Protein AF-A0AAW2ATM8-F1 (afdb_monomer_lite)

Secondary structure (DSSP, 8-state):
-------HHHHHHHHHHHHHHTT-S------------EEE-SSSEEEEEEEEEEETTEEEEEEEESPEES-SS-SBTTEEEEEEEETTSEEEEEEEGGG--EEEEEEE-SSEEEEEEE----

Organism: Culter alburnus (NCBI:txid194366)

Sequence (122 aa):
MVRSGTHPLTQIANRIEERCASTLENKDRQTKKSKDRAFILDSDNGCEITNDVEKDGQVLCRIYRNPALLFMEPCHSFLLGVYSYIRKQTTMRWIPKKRIEKRAIKIENEETVTFMAILHQQ

Structure (mmCIF, N/CA/C/O backbone):
data_AF-A0AAW2ATM8-F1
#
_entry.id   AF-A0AAW2ATM8-F1
#
loop_
_atom_site.group_PDB
_atom_site.id
_atom_site.type_symbol
_atom_site.label_atom_id
_atom_site.label_alt_id
_atom_site.label_comp_id
_atom_site.label_asym_id
_atom_site.label_entity_id
_atom_site.label_seq_id
_atom_site.pdbx_PDB_ins_code
_atom_site.Cartn_x
_atom_site.Cartn_y
_atom_site.Cartn_z
_atom_site.occupancy
_atom_site.B_iso_or_equiv
_atom_site.auth_seq_id
_atom_site.auth_comp_id
_atom_site.auth_asym_id
_atom_site.auth_atom_id
_atom_site.pdbx_PDB_model_num
ATOM 1 N N . MET A 1 1 ? 28.486 -47.767 -10.624 1.00 40.69 1 MET A N 1
ATOM 2 C CA . MET A 1 1 ? 28.458 -46.955 -9.388 1.00 40.69 1 MET A CA 1
ATOM 3 C C . MET A 1 1 ? 28.318 -45.493 -9.797 1.00 40.69 1 MET A C 1
ATOM 5 O O . MET A 1 1 ? 29.311 -44.841 -10.091 1.00 40.69 1 MET A O 1
ATOM 9 N N . VAL A 1 2 ? 27.082 -45.016 -9.962 1.00 40.28 2 VAL A N 1
ATOM 10 C CA . VAL A 1 2 ? 26.817 -43.631 -10.379 1.00 40.28 2 VAL A CA 1
ATOM 11 C C . VAL A 1 2 ? 26.998 -42.766 -9.139 1.00 40.28 2 VAL A C 1
ATOM 13 O O . VAL A 1 2 ? 26.263 -42.917 -8.167 1.00 40.28 2 VAL A O 1
ATOM 16 N N . ARG A 1 3 ? 28.051 -41.943 -9.130 1.00 48.44 3 ARG A N 1
ATOM 17 C CA . ARG A 1 3 ? 28.322 -41.001 -8.041 1.00 48.44 3 ARG A CA 1
ATOM 18 C C . ARG A 1 3 ? 27.122 -40.061 -7.963 1.00 48.44 3 ARG A C 1
ATOM 20 O O . ARG A 1 3 ? 26.894 -39.311 -8.907 1.00 48.44 3 ARG A O 1
ATOM 27 N N . SER A 1 4 ? 26.336 -40.165 -6.890 1.00 47.75 4 SER A N 1
ATOM 28 C CA . SER A 1 4 ? 25.191 -39.291 -6.636 1.00 47.75 4 SER A CA 1
ATOM 29 C C . SER A 1 4 ? 25.701 -37.857 -6.590 1.00 47.75 4 SER A C 1
ATOM 31 O O . SER A 1 4 ? 26.281 -37.430 -5.592 1.00 47.75 4 SER A O 1
ATOM 33 N N . GLY A 1 5 ? 25.540 -37.147 -7.707 1.00 55.56 5 GLY A N 1
ATOM 34 C CA . GLY A 1 5 ? 25.738 -35.711 -7.775 1.00 55.56 5 GLY A CA 1
ATOM 35 C C . GLY A 1 5 ? 24.889 -35.077 -6.684 1.00 55.56 5 GLY A C 1
ATOM 36 O O . GLY A 1 5 ? 23.729 -35.442 -6.492 1.00 55.56 5 GLY A O 1
ATOM 37 N N . THR A 1 6 ? 25.520 -34.206 -5.915 1.00 64.62 6 THR A N 1
ATOM 38 C CA . THR A 1 6 ? 24.922 -33.415 -4.846 1.00 64.62 6 THR A CA 1
ATOM 39 C C . THR A 1 6 ? 23.548 -32.883 -5.252 1.00 64.62 6 THR A C 1
ATOM 41 O O . THR A 1 6 ? 23.367 -32.376 -6.359 1.00 64.62 6 THR A O 1
ATOM 44 N N . HIS A 1 7 ? 22.574 -33.046 -4.353 1.00 72.75 7 HIS A N 1
ATOM 45 C CA . HIS A 1 7 ? 21.167 -32.716 -4.566 1.00 72.75 7 HIS A CA 1
ATOM 46 C C . HIS A 1 7 ? 21.025 -31.310 -5.191 1.00 72.75 7 HIS A C 1
ATOM 48 O O . HIS A 1 7 ? 21.695 -30.383 -4.726 1.00 72.75 7 HIS A O 1
ATOM 54 N N . PRO A 1 8 ? 20.158 -31.099 -6.200 1.00 68.44 8 PRO A N 1
ATOM 55 C CA . PRO A 1 8 ? 20.008 -29.800 -6.867 1.00 68.44 8 PRO A CA 1
ATOM 56 C C . PRO A 1 8 ? 19.754 -28.639 -5.894 1.00 68.44 8 PRO A C 1
ATOM 58 O O . PRO A 1 8 ? 20.267 -27.539 -6.079 1.00 68.44 8 PRO A O 1
ATOM 61 N N . LEU A 1 9 ? 19.030 -28.909 -4.803 1.00 71.06 9 LEU A N 1
ATOM 62 C CA . LEU A 1 9 ? 18.793 -27.943 -3.724 1.00 71.06 9 LEU A CA 1
ATOM 63 C C . LEU A 1 9 ? 20.082 -27.511 -3.011 1.00 71.06 9 LEU A C 1
ATOM 65 O O . LEU A 1 9 ? 20.217 -26.344 -2.664 1.00 71.06 9 LEU A O 1
ATOM 69 N N . THR A 1 10 ? 21.046 -28.417 -2.839 1.00 71.25 10 THR A N 1
ATOM 70 C CA . THR A 1 10 ? 22.358 -28.107 -2.255 1.00 71.25 10 THR A CA 1
ATOM 71 C C . THR A 1 10 ? 23.184 -27.236 -3.200 1.00 71.25 10 THR A C 1
ATOM 73 O O . THR A 1 10 ? 23.809 -26.284 -2.755 1.00 71.25 10 THR A O 1
ATOM 76 N N . GLN A 1 11 ? 23.137 -27.483 -4.516 1.00 72.75 11 GLN A N 1
ATOM 77 C CA . GLN A 1 11 ? 23.780 -26.590 -5.491 1.00 72.75 11 GLN A CA 1
ATOM 78 C C . GLN A 1 11 ? 23.159 -25.188 -5.507 1.00 72.75 11 GLN A C 1
ATOM 80 O O . GLN A 1 11 ? 23.879 -24.205 -5.667 1.00 72.75 11 GLN A O 1
ATOM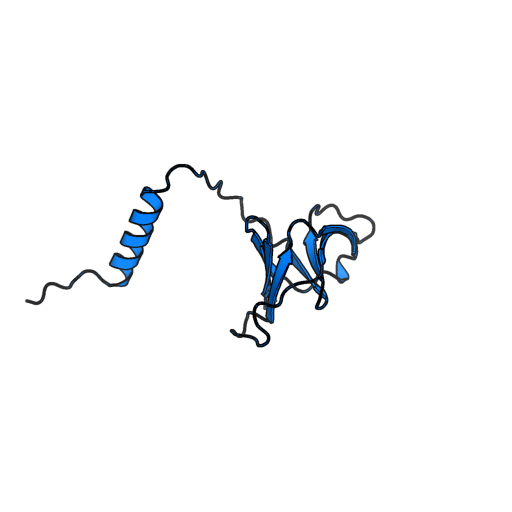 85 N N . ILE A 1 12 ? 21.837 -25.085 -5.352 1.00 73.00 12 ILE A N 1
ATOM 86 C CA . ILE A 1 12 ? 21.145 -23.793 -5.284 1.00 73.00 12 ILE A CA 1
ATOM 87 C C . ILE A 1 12 ? 21.515 -23.059 -3.992 1.00 73.00 12 ILE A C 1
ATOM 89 O O . ILE A 1 12 ? 21.863 -21.885 -4.059 1.00 73.00 12 ILE A O 1
ATOM 93 N N . ALA A 1 13 ? 21.505 -23.746 -2.846 1.00 72.06 13 ALA A N 1
ATOM 94 C CA . ALA A 1 13 ? 21.917 -23.173 -1.565 1.00 72.06 13 ALA A CA 1
ATOM 95 C C . ALA A 1 13 ? 23.364 -22.655 -1.616 1.00 72.06 13 ALA A C 1
ATOM 97 O O . ALA A 1 13 ? 23.604 -21.496 -1.287 1.00 72.06 13 ALA A O 1
ATOM 98 N N . ASN A 1 14 ? 24.292 -23.458 -2.147 1.00 73.81 14 ASN A N 1
ATOM 99 C CA . ASN A 1 14 ? 25.693 -23.061 -2.289 1.00 73.81 14 ASN A CA 1
ATOM 100 C C . ASN A 1 14 ? 25.853 -21.847 -3.220 1.00 73.81 14 ASN A C 1
ATOM 102 O O . ASN A 1 14 ? 2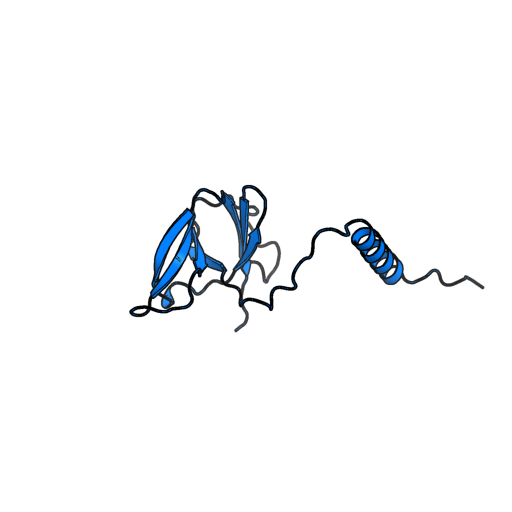6.582 -20.918 -2.897 1.00 73.81 14 ASN A O 1
ATOM 106 N N . ARG A 1 15 ? 25.117 -21.789 -4.342 1.00 72.06 15 ARG A N 1
ATOM 107 C CA . ARG A 1 15 ? 25.139 -20.617 -5.242 1.00 72.06 15 ARG A CA 1
ATOM 108 C C . ARG A 1 15 ? 24.565 -19.351 -4.604 1.00 72.06 15 ARG A C 1
ATOM 110 O O . ARG A 1 15 ? 24.971 -18.252 -4.980 1.00 72.06 15 ARG A O 1
ATOM 117 N N . ILE A 1 16 ? 23.600 -19.484 -3.692 1.00 72.94 16 ILE A N 1
ATOM 118 C CA . ILE A 1 16 ? 23.051 -18.353 -2.932 1.00 72.94 16 ILE A CA 1
ATOM 119 C C . ILE A 1 16 ? 24.095 -17.858 -1.925 1.00 72.94 16 ILE A C 1
ATOM 121 O O . ILE A 1 16 ? 24.357 -16.658 -1.884 1.00 72.94 16 ILE A O 1
ATOM 125 N N . GLU A 1 17 ? 24.744 -18.761 -1.182 1.00 72.81 17 GLU A N 1
ATOM 126 C CA . GLU A 1 17 ? 25.831 -18.406 -0.258 1.00 72.81 17 GLU A CA 1
ATOM 127 C C . GLU A 1 17 ? 27.013 -17.741 -0.974 1.00 72.81 17 GLU A C 1
ATOM 129 O O . GLU A 1 17 ? 27.477 -16.688 -0.537 1.00 72.81 17 GLU A O 1
ATOM 134 N N . GLU A 1 18 ? 27.456 -18.288 -2.110 1.00 67.25 18 GLU A N 1
ATOM 135 C CA . GLU A 1 18 ? 28.557 -17.732 -2.907 1.00 67.25 18 GLU A CA 1
ATOM 136 C C . GLU A 1 18 ? 28.249 -16.314 -3.421 1.00 67.25 18 GLU A C 1
ATOM 138 O O . GLU A 1 18 ? 29.121 -15.445 -3.396 1.00 67.25 18 GLU A O 1
ATOM 143 N N . ARG A 1 19 ? 26.999 -16.036 -3.826 1.00 62.25 19 ARG A N 1
ATOM 144 C CA . ARG A 1 19 ? 26.559 -14.684 -4.230 1.00 62.25 19 ARG A CA 1
ATOM 145 C C . ARG A 1 19 ? 26.432 -13.713 -3.054 1.00 62.25 19 ARG A C 1
ATOM 147 O O . ARG A 1 19 ? 26.660 -12.514 -3.222 1.00 62.25 19 ARG A O 1
ATOM 154 N N . CYS A 1 20 ? 26.067 -14.202 -1.872 1.00 54.69 20 CYS A N 1
ATOM 155 C CA . CYS A 1 20 ? 26.017 -13.380 -0.665 1.00 54.69 20 CYS A CA 1
ATOM 156 C C . CYS A 1 20 ? 27.423 -13.024 -0.160 1.00 54.69 20 CYS A C 1
ATOM 158 O O . CYS A 1 20 ? 27.635 -11.899 0.291 1.00 54.69 20 CYS A O 1
ATOM 160 N N . ALA A 1 21 ? 28.400 -13.925 -0.301 1.00 53.62 21 ALA A N 1
ATOM 161 C CA . ALA A 1 21 ? 29.782 -13.685 0.116 1.00 53.62 21 ALA A CA 1
ATOM 162 C C . ALA A 1 21 ? 30.492 -12.595 -0.713 1.00 53.62 21 ALA A C 1
ATOM 164 O O . ALA A 1 21 ? 31.347 -11.888 -0.184 1.00 53.62 21 ALA A O 1
ATOM 165 N N . SER A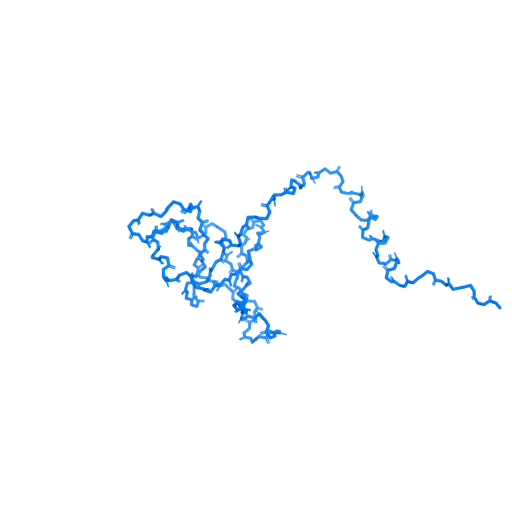 1 22 ? 30.112 -12.394 -1.982 1.00 48.75 22 SER A N 1
ATOM 166 C CA . SER A 1 22 ? 30.680 -11.339 -2.840 1.00 48.75 22 SER A CA 1
ATOM 167 C C . SER A 1 22 ? 30.074 -9.945 -2.630 1.00 48.75 22 SER A C 1
ATOM 169 O O . SER A 1 22 ? 30.481 -9.002 -3.302 1.00 48.75 22 SER A O 1
ATOM 171 N N . THR A 1 23 ? 29.120 -9.792 -1.705 1.00 45.97 23 THR A N 1
ATOM 172 C CA . THR A 1 23 ? 28.451 -8.508 -1.419 1.00 45.97 23 THR A CA 1
ATOM 173 C C . THR A 1 23 ? 28.618 -8.126 0.055 1.00 45.97 23 THR A C 1
ATOM 175 O O . THR A 1 23 ? 27.685 -7.702 0.732 1.00 45.97 23 THR A O 1
ATOM 178 N N . LEU A 1 24 ? 29.824 -8.303 0.594 1.00 46.69 24 LEU A N 1
ATOM 179 C CA . LEU A 1 24 ? 30.184 -7.834 1.931 1.00 46.69 24 LEU A CA 1
ATOM 180 C C . LEU A 1 24 ? 30.570 -6.354 1.883 1.00 46.69 24 LEU A C 1
ATOM 182 O O . LEU A 1 24 ? 31.745 -6.032 1.877 1.00 46.69 24 LEU A O 1
ATOM 186 N N . GLU A 1 25 ? 29.559 -5.486 1.827 1.00 44.03 25 GLU A N 1
ATOM 187 C CA . GLU A 1 25 ? 29.453 -4.225 2.587 1.00 44.03 25 GLU A CA 1
ATOM 188 C C . GLU A 1 25 ? 28.026 -3.673 2.433 1.00 44.03 25 GLU A C 1
ATOM 190 O O . GLU A 1 25 ? 27.787 -2.560 1.984 1.00 44.03 25 GLU A O 1
ATOM 195 N N . ASN A 1 26 ? 27.027 -4.452 2.832 1.00 39.81 26 ASN A N 1
ATOM 196 C CA . ASN A 1 26 ? 25.844 -3.838 3.412 1.00 39.81 26 ASN A CA 1
ATOM 197 C C . ASN A 1 26 ? 25.465 -4.657 4.630 1.00 39.81 26 ASN A C 1
ATOM 199 O O . ASN A 1 26 ? 24.972 -5.778 4.543 1.00 39.81 26 ASN A O 1
ATOM 203 N N . LYS A 1 27 ? 25.774 -4.093 5.799 1.00 40.53 27 LYS A N 1
ATOM 204 C CA . LYS A 1 27 ? 25.198 -4.525 7.064 1.00 40.53 27 LYS A CA 1
ATOM 205 C C . LYS A 1 27 ? 23.692 -4.313 6.969 1.00 40.53 27 LYS A C 1
ATOM 207 O O . LYS A 1 27 ? 23.183 -3.302 7.456 1.00 40.53 27 LYS A O 1
ATOM 212 N N . ASP A 1 28 ? 22.982 -5.285 6.411 1.00 39.38 28 ASP A N 1
ATOM 213 C CA . ASP A 1 28 ? 21.585 -5.481 6.740 1.00 39.38 28 ASP A CA 1
ATOM 214 C C . ASP A 1 28 ? 21.551 -5.839 8.219 1.00 39.38 28 ASP A C 1
ATOM 216 O O . ASP A 1 28 ? 21.697 -6.982 8.656 1.00 39.38 28 ASP A O 1
ATOM 220 N N . ARG A 1 29 ? 21.412 -4.787 9.029 1.00 40.53 29 ARG A N 1
ATOM 221 C CA . ARG A 1 29 ? 20.804 -4.889 10.342 1.00 40.53 29 ARG A CA 1
ATOM 222 C C . ARG A 1 29 ? 19.559 -5.734 10.123 1.00 40.53 29 ARG A C 1
ATOM 224 O O . ARG A 1 29 ? 18.618 -5.253 9.502 1.00 40.53 29 ARG A O 1
ATOM 231 N N . GLN A 1 30 ? 19.560 -6.963 10.636 1.00 41.56 30 GLN A N 1
ATOM 232 C CA . GLN A 1 30 ? 18.334 -7.691 10.928 1.00 41.56 30 GLN A CA 1
ATOM 233 C C . GLN A 1 30 ? 17.488 -6.771 11.812 1.00 41.56 30 GLN A C 1
ATOM 235 O O . GLN A 1 30 ? 17.616 -6.730 13.038 1.00 41.56 30 GLN A O 1
ATOM 240 N N . THR A 1 31 ? 16.667 -5.947 11.174 1.00 40.41 31 THR A N 1
ATOM 241 C CA . THR A 1 31 ? 15.646 -5.152 11.816 1.00 40.41 31 THR A CA 1
ATOM 242 C C . THR A 1 31 ? 14.664 -6.174 12.341 1.00 40.41 31 THR A C 1
ATOM 244 O O . THR A 1 31 ? 13.955 -6.835 11.585 1.00 40.41 31 THR A O 1
ATOM 247 N N . LYS A 1 32 ? 14.704 -6.371 13.666 1.00 39.22 32 LYS A N 1
ATOM 248 C CA . LYS A 1 32 ? 13.675 -7.060 14.450 1.00 39.22 32 LYS A CA 1
ATOM 249 C C . LYS A 1 32 ? 12.336 -6.845 13.757 1.00 39.22 32 LYS A C 1
ATOM 251 O O . LYS A 1 32 ? 11.918 -5.693 13.687 1.00 39.22 32 LYS A O 1
ATOM 256 N N . LYS A 1 33 ? 11.746 -7.927 13.224 1.00 44.66 33 LYS A N 1
ATOM 257 C CA . LYS A 1 33 ? 10.476 -7.967 12.480 1.00 44.66 33 LYS A CA 1
ATOM 258 C C . LYS A 1 33 ? 9.524 -6.891 13.000 1.00 44.66 33 LYS A C 1
ATOM 260 O O . LYS A 1 33 ? 8.822 -7.106 13.990 1.00 44.66 33 LYS A O 1
ATOM 265 N N . SER A 1 34 ? 9.544 -5.712 12.380 1.00 47.84 34 SER A N 1
ATOM 266 C CA . SER A 1 34 ? 8.568 -4.685 12.699 1.00 47.84 34 SER A CA 1
ATOM 267 C C . SER A 1 34 ? 7.281 -5.226 12.112 1.00 47.84 34 SER A C 1
ATOM 269 O O . SER A 1 34 ? 7.256 -5.497 10.914 1.00 47.84 34 SER A O 1
ATOM 271 N N . LYS A 1 35 ? 6.274 -5.477 12.956 1.00 58.59 35 LYS A N 1
ATOM 272 C CA . LYS A 1 35 ? 4.924 -5.871 12.524 1.00 58.59 35 LYS A CA 1
ATOM 273 C C . LYS A 1 35 ? 4.579 -5.114 11.246 1.00 58.59 35 LYS A C 1
ATOM 275 O O . LYS A 1 35 ? 4.807 -3.909 11.232 1.00 58.59 35 LYS A O 1
ATOM 280 N N . ASP A 1 36 ? 4.089 -5.796 10.214 1.00 65.56 36 ASP A N 1
ATOM 281 C CA . ASP A 1 36 ? 3.783 -5.169 8.926 1.00 65.56 36 ASP A CA 1
ATOM 282 C C . ASP A 1 36 ? 2.985 -3.879 9.149 1.00 65.56 36 ASP A C 1
ATOM 284 O O . ASP A 1 36 ? 1.846 -3.902 9.618 1.00 65.56 36 ASP A O 1
ATOM 288 N N . ARG A 1 37 ? 3.635 -2.737 8.896 1.00 86.12 37 ARG A N 1
ATOM 289 C CA . ARG A 1 37 ? 3.059 -1.398 9.095 1.00 86.12 37 ARG A CA 1
ATOM 290 C C . ARG A 1 37 ? 2.410 -0.859 7.828 1.00 86.12 37 ARG A C 1
ATOM 292 O O . ARG A 1 37 ? 1.979 0.289 7.818 1.00 86.12 37 ARG A O 1
ATOM 299 N N . ALA A 1 38 ? 2.369 -1.660 6.769 1.00 91.19 38 ALA A N 1
ATOM 300 C CA . ALA A 1 38 ? 1.834 -1.287 5.476 1.00 91.19 38 ALA A CA 1
ATOM 301 C C . ALA A 1 38 ? 0.450 -1.895 5.253 1.00 91.19 38 ALA A C 1
ATOM 303 O O . ALA A 1 38 ? 0.181 -3.053 5.567 1.00 91.19 38 ALA A O 1
ATOM 304 N N . PHE A 1 39 ? -0.435 -1.073 4.708 1.00 91.62 39 PHE A N 1
ATOM 305 C CA . PHE A 1 39 ? -1.844 -1.365 4.534 1.00 91.62 39 PHE A CA 1
ATOM 306 C C . PHE A 1 39 ? -2.368 -0.708 3.262 1.00 91.62 39 PHE A C 1
ATOM 308 O O . PHE A 1 39 ? -1.802 0.269 2.772 1.00 91.62 39 PHE A O 1
ATOM 315 N N . ILE A 1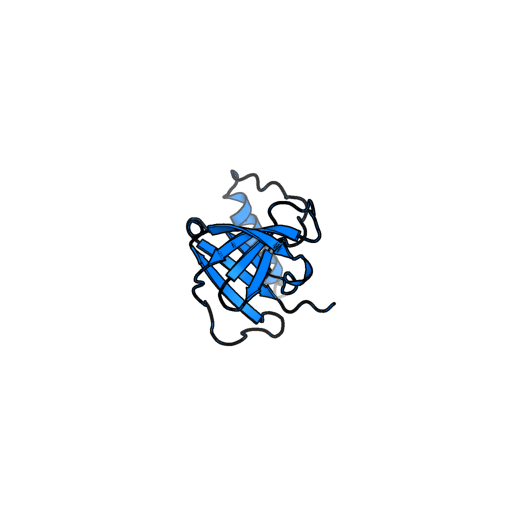 40 ? -3.478 -1.224 2.753 1.00 90.25 40 ILE A N 1
ATOM 316 C CA . ILE A 1 40 ? -4.236 -0.632 1.651 1.00 90.25 40 ILE A CA 1
ATOM 317 C C . ILE A 1 40 ? -5.527 -0.048 2.228 1.00 90.25 40 ILE A C 1
ATOM 319 O O . ILE A 1 40 ? -6.309 -0.771 2.844 1.00 90.25 40 ILE A O 1
ATOM 323 N N . LEU A 1 41 ? -5.747 1.259 2.067 1.00 87.81 41 LEU A N 1
AT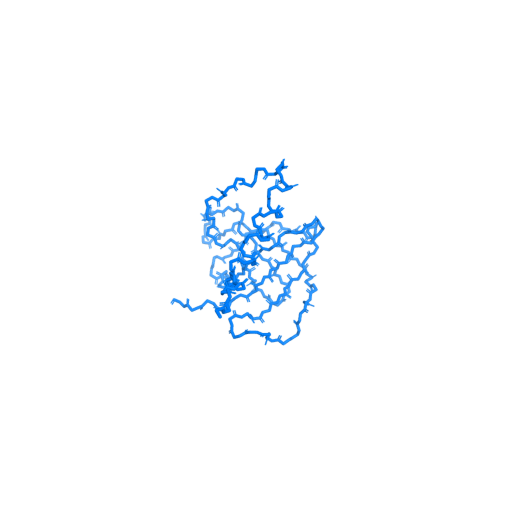OM 324 C CA . LEU A 1 41 ? -6.950 1.922 2.590 1.00 87.81 41 LEU A CA 1
ATOM 325 C C . LEU A 1 41 ? -8.142 1.755 1.646 1.00 87.81 41 LEU A C 1
ATOM 327 O O . LEU A 1 41 ? -9.255 1.472 2.082 1.00 87.81 41 LEU A O 1
ATOM 331 N N . ASP A 1 42 ? -7.901 1.936 0.355 1.00 82.75 42 ASP A N 1
ATOM 332 C CA . ASP A 1 42 ? -8.861 1.822 -0.742 1.00 82.75 42 ASP A CA 1
ATOM 333 C C . ASP A 1 42 ? -8.116 1.364 -2.011 1.00 82.75 42 ASP A C 1
ATOM 335 O O . ASP A 1 42 ? -6.951 0.981 -1.925 1.00 82.75 42 ASP A O 1
ATOM 339 N N . SER A 1 43 ? -8.771 1.331 -3.174 1.00 74.50 43 SER A N 1
ATOM 340 C CA . SER A 1 43 ? -8.134 0.882 -4.424 1.00 74.50 43 SER A CA 1
ATOM 341 C C . SER A 1 43 ? -6.927 1.727 -4.844 1.00 74.50 43 SER A C 1
ATOM 343 O O . SER A 1 43 ? -6.067 1.217 -5.559 1.00 74.50 43 SER A O 1
ATOM 345 N N . ASP A 1 44 ? -6.834 2.973 -4.370 1.00 83.62 44 ASP A N 1
ATOM 346 C CA . ASP A 1 44 ? -5.926 3.983 -4.919 1.00 83.62 44 ASP A CA 1
ATOM 347 C C . ASP A 1 44 ? -4.927 4.526 -3.886 1.00 83.62 44 ASP A C 1
ATOM 349 O O . ASP A 1 44 ? -4.058 5.334 -4.223 1.00 83.62 44 ASP A O 1
ATOM 353 N N . ASN A 1 45 ? -5.042 4.127 -2.616 1.00 90.12 45 ASN A N 1
ATOM 354 C CA . ASN A 1 45 ? -4.227 4.667 -1.537 1.00 90.12 45 ASN A CA 1
ATOM 355 C C . ASN A 1 45 ? -3.590 3.574 -0.672 1.00 90.12 45 ASN A C 1
ATOM 357 O O . ASN A 1 45 ? -4.256 2.820 0.049 1.00 90.12 45 ASN A O 1
ATOM 361 N N . GLY A 1 46 ? -2.259 3.580 -0.669 1.00 91.62 46 GLY A N 1
ATOM 362 C CA . GLY A 1 46 ? -1.423 2.817 0.249 1.00 91.62 46 GLY A CA 1
ATOM 363 C C . GLY A 1 46 ? -1.160 3.610 1.525 1.00 91.62 46 GLY A C 1
ATOM 364 O O . GLY A 1 46 ? -1.115 4.840 1.522 1.00 91.62 46 GLY A O 1
ATOM 365 N N . CYS A 1 47 ? -0.976 2.914 2.636 1.00 93.12 47 CYS A N 1
ATOM 366 C CA . CYS A 1 47 ? -0.835 3.509 3.955 1.00 93.12 47 CYS A CA 1
ATOM 367 C C . CYS A 1 47 ? 0.252 2.802 4.755 1.00 93.12 47 CYS A C 1
ATOM 369 O O . CYS A 1 47 ? 0.175 1.604 4.994 1.00 93.12 47 CYS A O 1
ATOM 371 N N . GLU A 1 48 ? 1.242 3.555 5.215 1.00 92.94 48 GLU A N 1
ATOM 372 C CA . GLU A 1 48 ? 2.252 3.088 6.157 1.00 92.94 48 GLU A CA 1
ATOM 373 C C . GLU A 1 48 ? 2.053 3.780 7.506 1.00 92.94 48 GLU A C 1
ATOM 375 O O . GLU A 1 48 ? 2.123 5.007 7.588 1.00 92.94 48 GLU A O 1
ATOM 380 N N . ILE A 1 49 ? 1.844 3.018 8.578 1.00 91.38 49 ILE A N 1
ATOM 381 C CA . ILE A 1 49 ? 1.818 3.572 9.933 1.00 91.38 49 ILE A CA 1
ATOM 382 C C . ILE A 1 49 ? 3.234 4.037 10.282 1.00 91.38 49 ILE A C 1
ATOM 384 O O . ILE A 1 49 ? 4.176 3.250 10.322 1.00 91.38 49 ILE A O 1
ATOM 388 N N . THR A 1 50 ? 3.393 5.332 10.538 1.00 88.12 50 THR A N 1
ATOM 389 C CA . THR A 1 50 ? 4.693 5.915 10.920 1.00 88.12 50 THR A CA 1
ATOM 390 C C . THR A 1 50 ? 4.879 5.994 12.427 1.00 88.12 50 THR A C 1
ATOM 392 O O . THR A 1 50 ? 6.009 5.954 12.910 1.00 88.12 50 THR A O 1
ATOM 395 N N . ASN A 1 51 ? 3.776 6.084 13.169 1.00 79.62 51 ASN A N 1
ATOM 396 C CA . ASN A 1 51 ? 3.775 6.145 14.617 1.00 79.62 51 ASN A CA 1
ATOM 397 C C . ASN A 1 51 ? 2.592 5.337 15.162 1.00 79.62 51 ASN A C 1
ATOM 399 O O . ASN A 1 51 ? 1.447 5.589 14.789 1.00 79.62 51 ASN A O 1
ATOM 403 N N . ASP A 1 52 ? 2.889 4.383 16.045 1.00 71.75 52 ASP A N 1
ATOM 404 C CA . ASP A 1 52 ? 1.884 3.541 16.701 1.00 71.75 52 ASP A CA 1
ATOM 405 C C . ASP A 1 52 ? 1.182 4.267 17.864 1.00 71.75 52 ASP A C 1
ATOM 407 O O . ASP A 1 52 ? 0.261 3.712 18.463 1.00 71.75 52 ASP A O 1
ATOM 411 N N . VAL A 1 53 ? 1.604 5.494 18.203 1.00 78.31 53 VAL A N 1
ATOM 412 C CA . VAL A 1 53 ? 0.924 6.326 19.202 1.00 78.31 53 VAL A CA 1
ATOM 413 C C . VAL A 1 53 ? -0.452 6.715 18.670 1.00 78.31 53 VAL A C 1
ATOM 415 O O . VAL A 1 53 ? -0.594 7.554 17.778 1.00 78.31 53 VAL A O 1
ATOM 418 N N . GLU A 1 54 ? -1.463 6.071 19.239 1.00 79.50 54 GLU A N 1
ATOM 419 C CA . GLU A 1 54 ? -2.865 6.315 18.947 1.00 79.50 54 GLU A CA 1
ATOM 420 C C . GLU A 1 54 ? -3.327 7.587 19.661 1.00 79.50 54 GLU A C 1
ATOM 422 O O . GLU A 1 54 ? -3.147 7.739 20.871 1.00 79.50 54 GLU A O 1
ATOM 427 N N . LYS A 1 55 ? -3.928 8.506 18.907 1.00 83.19 55 LYS A N 1
ATOM 428 C CA . LYS A 1 55 ? -4.563 9.710 19.438 1.00 83.19 55 LYS A CA 1
ATOM 429 C C . LYS A 1 55 ? -6.022 9.701 19.008 1.00 83.19 55 LYS A C 1
ATOM 431 O O . LYS A 1 55 ? -6.303 9.667 17.814 1.00 83.19 55 LYS A O 1
ATOM 436 N N . ASP A 1 56 ? -6.937 9.672 19.972 1.00 86.06 56 ASP A N 1
ATOM 437 C CA . ASP A 1 56 ? -8.386 9.711 19.729 1.00 86.06 56 ASP A CA 1
ATOM 438 C C . ASP A 1 56 ? -8.887 8.629 18.740 1.00 86.06 56 ASP A C 1
ATOM 440 O O . ASP A 1 56 ? -9.743 8.878 17.892 1.00 86.06 56 ASP A O 1
ATOM 444 N N . GLY A 1 57 ? -8.329 7.411 18.798 1.00 84.50 57 GLY A N 1
ATOM 445 C CA . GLY A 1 57 ? -8.701 6.318 17.884 1.00 84.50 57 GLY A CA 1
ATOM 446 C C . GLY A 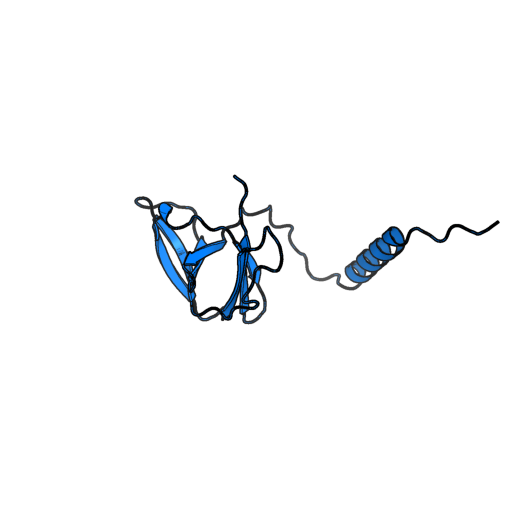1 57 ? -8.039 6.372 16.498 1.00 84.50 57 GLY A C 1
ATOM 447 O O . GLY A 1 57 ? -8.382 5.587 15.602 1.00 84.50 57 GLY A O 1
ATOM 448 N N . GLN A 1 58 ? -7.123 7.318 16.287 1.00 90.00 58 GLN A N 1
ATOM 449 C CA . GLN A 1 58 ? -6.440 7.563 15.019 1.00 90.00 58 GLN A CA 1
ATOM 450 C C . GLN A 1 58 ? -4.937 7.310 15.138 1.00 90.00 58 GLN A C 1
ATOM 452 O O . GLN A 1 58 ? -4.332 7.520 16.188 1.00 90.00 58 GLN A O 1
ATOM 457 N N . VAL A 1 59 ? -4.324 6.895 14.032 1.00 90.62 59 VAL A N 1
ATOM 458 C CA . VAL A 1 59 ? -2.878 6.673 13.917 1.00 90.62 59 VAL A CA 1
ATOM 459 C C . VAL A 1 59 ? -2.291 7.517 12.791 1.00 90.62 59 VAL A C 1
ATOM 461 O O . VAL A 1 59 ? -2.943 7.764 11.770 1.00 90.62 59 VAL A O 1
ATOM 464 N N . LEU A 1 60 ? -1.053 7.978 12.972 1.00 91.56 60 LEU A N 1
ATOM 465 C CA . LEU A 1 60 ? -0.377 8.811 11.984 1.00 91.56 60 LEU A CA 1
ATOM 466 C C . LEU A 1 60 ? 0.241 7.947 10.885 1.00 91.56 60 LEU A C 1
ATOM 468 O O . LEU A 1 60 ? 1.188 7.183 11.106 1.00 91.56 60 LEU A O 1
ATOM 472 N N . CYS A 1 61 ? -0.264 8.133 9.674 1.00 92.50 61 CYS A N 1
ATOM 473 C CA . CYS A 1 61 ? 0.109 7.340 8.521 1.00 92.50 61 CYS A CA 1
ATOM 474 C C . CYS A 1 61 ? 0.750 8.192 7.430 1.00 92.50 61 CYS A C 1
ATOM 476 O O . CYS A 1 61 ? 0.331 9.322 7.169 1.00 92.50 61 CYS A O 1
ATOM 478 N N . ARG A 1 62 ? 1.733 7.616 6.746 1.00 94.06 62 ARG A N 1
ATOM 479 C CA . ARG A 1 62 ? 2.204 8.082 5.447 1.00 94.06 62 ARG A CA 1
ATOM 480 C C . ARG A 1 62 ? 1.325 7.459 4.372 1.00 94.06 62 ARG A C 1
ATOM 482 O O . ARG A 1 62 ? 1.254 6.240 4.253 1.00 94.06 62 ARG A O 1
ATOM 489 N N . ILE A 1 63 ? 0.665 8.306 3.599 1.00 94.38 63 ILE A N 1
ATOM 490 C CA . ILE A 1 63 ? -0.241 7.906 2.527 1.00 94.38 63 ILE A CA 1
ATOM 491 C C . ILE A 1 63 ? 0.473 8.026 1.192 1.00 94.38 63 ILE A C 1
ATOM 493 O O . ILE A 1 63 ? 1.000 9.095 0.881 1.00 94.38 63 ILE A O 1
ATOM 497 N N . TYR A 1 64 ? 0.437 6.949 0.420 1.00 94.00 64 TYR A N 1
ATOM 498 C CA . TYR A 1 64 ? 0.895 6.856 -0.959 1.00 94.00 64 TYR A CA 1
ATOM 499 C C . TYR A 1 64 ? -0.325 6.906 -1.876 1.00 94.00 64 TYR A C 1
ATOM 501 O O . TYR A 1 64 ? -1.337 6.283 -1.560 1.00 94.00 64 TYR A O 1
ATOM 509 N N . ARG A 1 65 ? -0.250 7.650 -2.981 1.00 92.44 65 ARG A N 1
ATOM 510 C CA . ARG A 1 65 ? -1.382 7.846 -3.904 1.00 92.44 65 ARG A CA 1
ATOM 511 C C . ARG A 1 65 ? -1.012 7.478 -5.330 1.00 92.44 65 ARG A C 1
ATOM 513 O O . ARG A 1 65 ? 0.172 7.470 -5.660 1.00 92.44 65 ARG A O 1
ATOM 520 N N . ASN A 1 66 ? -2.031 7.274 -6.160 1.00 89.12 66 ASN A N 1
ATOM 521 C CA . ASN A 1 66 ? -1.913 7.018 -7.598 1.00 89.12 66 ASN A CA 1
ATOM 522 C C . ASN A 1 66 ? -1.027 5.797 -7.907 1.00 89.12 66 ASN A C 1
ATOM 524 O O . ASN A 1 66 ? 0.038 5.945 -8.511 1.00 89.12 66 ASN A O 1
ATOM 528 N N . PRO A 1 67 ? -1.422 4.594 -7.459 1.00 90.81 67 PRO A N 1
ATOM 529 C CA . PRO A 1 67 ? -0.655 3.398 -7.723 1.00 90.81 67 PRO A CA 1
ATOM 530 C C . PRO A 1 67 ? -0.696 3.040 -9.203 1.00 90.81 67 PRO A C 1
ATOM 532 O O . PRO A 1 67 ? -1.744 3.076 -9.844 1.00 90.81 67 PRO A O 1
ATOM 535 N N . ALA A 1 68 ? 0.438 2.582 -9.713 1.00 89.75 68 ALA A N 1
ATOM 536 C CA . ALA A 1 68 ? 0.485 1.726 -10.881 1.00 89.75 68 ALA A CA 1
ATOM 537 C C . ALA A 1 68 ? 0.208 0.280 -10.439 1.00 89.75 68 ALA A C 1
ATOM 539 O O . ALA A 1 68 ? 0.943 -0.283 -9.621 1.00 89.75 68 ALA A O 1
ATOM 540 N N . LEU A 1 69 ? -0.858 -0.320 -10.968 1.00 86.38 69 LEU A N 1
ATOM 541 C CA . LEU A 1 69 ? -1.155 -1.738 -10.769 1.00 86.38 69 LEU A CA 1
ATOM 542 C C . LEU A 1 69 ? -0.156 -2.579 -11.566 1.00 86.38 69 LEU A C 1
ATOM 544 O O . LEU A 1 69 ? -0.031 -2.406 -12.776 1.00 86.38 69 LEU A O 1
ATOM 548 N N . LEU A 1 70 ? 0.549 -3.493 -10.895 1.00 83.56 70 LEU A N 1
ATOM 549 C CA . LEU A 1 70 ? 1.494 -4.393 -11.573 1.00 83.56 70 LEU A CA 1
ATOM 550 C C . LEU A 1 70 ? 0.812 -5.632 -12.166 1.00 83.56 70 LEU A C 1
ATOM 552 O O . LEU A 1 70 ? 1.365 -6.266 -13.060 1.00 83.56 70 LEU A O 1
ATOM 556 N N . PHE A 1 71 ? -0.389 -5.963 -11.698 1.00 75.00 71 PHE A N 1
ATOM 557 C CA . PHE A 1 71 ? -1.261 -6.957 -12.312 1.00 75.00 71 PHE A CA 1
ATOM 558 C C . PHE A 1 71 ? -2.725 -6.632 -12.014 1.00 75.00 71 PHE A C 1
ATOM 560 O O . PHE A 1 71 ? -3.048 -6.046 -10.980 1.00 75.00 71 PHE A O 1
ATOM 567 N N . MET A 1 72 ? -3.598 -7.009 -12.947 1.00 63.09 72 MET A N 1
ATOM 568 C CA . MET A 1 72 ? -5.042 -6.748 -12.891 1.00 63.09 72 MET A CA 1
ATOM 569 C C . MET A 1 72 ? -5.826 -7.912 -12.268 1.00 63.09 72 MET A C 1
ATOM 571 O O . MET A 1 72 ? -6.928 -7.704 -11.770 1.00 63.09 72 MET A O 1
ATOM 575 N N . GLU A 1 73 ? -5.258 -9.122 -12.270 1.00 67.12 73 GLU A N 1
ATOM 576 C CA . GLU A 1 73 ? -5.900 -10.344 -11.776 1.00 67.12 73 GLU A CA 1
ATOM 577 C C . GLU A 1 73 ? -5.039 -11.023 -10.697 1.00 67.12 73 GLU A C 1
ATOM 579 O O . GLU A 1 73 ? -3.809 -10.984 -10.793 1.00 67.12 73 GLU A O 1
ATOM 584 N N . PRO A 1 74 ? -5.640 -11.649 -9.666 1.00 67.62 74 PRO A N 1
ATOM 585 C CA . PRO A 1 74 ? -4.890 -12.317 -8.607 1.00 67.62 74 PRO A CA 1
ATOM 586 C C . PRO A 1 74 ? -4.036 -13.467 -9.155 1.00 67.62 74 PRO A C 1
ATOM 588 O O . PRO A 1 74 ? -4.550 -14.513 -9.545 1.00 67.62 74 PRO A O 1
ATOM 591 N N . CYS A 1 75 ? -2.713 -13.307 -9.131 1.00 67.75 75 CYS A N 1
ATOM 592 C CA . CYS A 1 75 ? -1.785 -14.354 -9.570 1.00 67.75 75 CYS A CA 1
ATOM 593 C C . CYS A 1 75 ? -1.673 -15.520 -8.569 1.00 67.75 75 CYS A C 1
ATOM 595 O O . CYS A 1 75 ? -1.167 -16.586 -8.912 1.00 67.75 75 CYS A O 1
ATOM 597 N N . HIS A 1 76 ? -2.097 -15.318 -7.317 1.00 74.00 76 HIS A N 1
ATOM 598 C CA . HIS A 1 76 ? -2.052 -16.329 -6.263 1.00 74.00 76 HIS A CA 1
ATOM 599 C C . HIS A 1 76 ? -3.176 -16.099 -5.249 1.00 74.00 76 HIS A C 1
ATOM 601 O O . HIS A 1 76 ? -3.492 -14.964 -4.912 1.00 74.00 76 HIS A O 1
ATOM 607 N N . SER A 1 77 ? -3.726 -17.178 -4.690 1.00 75.69 77 SER A N 1
ATOM 608 C CA . SER A 1 77 ? -4.842 -17.160 -3.726 1.00 75.69 77 SER A CA 1
ATOM 609 C C . SER A 1 77 ? -4.654 -16.274 -2.483 1.00 75.69 77 SER A C 1
ATOM 611 O O . SER A 1 77 ? -5.646 -15.834 -1.908 1.00 75.69 77 SER A O 1
ATOM 613 N N . PHE A 1 78 ? -3.416 -16.004 -2.053 1.00 80.88 78 PHE A N 1
ATOM 614 C CA . PHE A 1 78 ? -3.138 -15.143 -0.896 1.00 80.88 78 PHE A CA 1
ATOM 615 C C . PHE A 1 78 ? -2.855 -13.686 -1.282 1.00 80.88 78 PHE A C 1
ATOM 617 O O . PHE A 1 78 ? -2.786 -12.830 -0.403 1.00 80.88 78 PHE A O 1
ATOM 624 N N . LEU A 1 79 ? -2.648 -13.393 -2.567 1.00 82.44 79 LEU A N 1
ATOM 625 C CA . LEU A 1 79 ? -2.198 -12.095 -3.052 1.00 82.44 79 LEU A CA 1
ATOM 626 C C . LEU A 1 79 ? -3.348 -11.405 -3.786 1.00 82.44 79 LEU A C 1
ATOM 628 O O . LEU A 1 79 ? -3.723 -11.791 -4.888 1.00 82.44 79 LEU A O 1
ATOM 632 N N . LEU A 1 80 ? -3.903 -10.370 -3.163 1.00 84.12 80 LEU A N 1
ATOM 633 C CA . LEU A 1 80 ? -5.077 -9.659 -3.671 1.00 84.12 80 LEU A CA 1
ATOM 634 C C . LEU A 1 80 ? -4.729 -8.651 -4.767 1.00 84.12 80 LEU A C 1
ATOM 636 O O . LEU A 1 80 ? -5.561 -8.353 -5.615 1.00 84.12 80 LEU A O 1
ATOM 640 N N . GLY A 1 81 ? -3.517 -8.102 -4.731 1.00 86.81 81 GLY A N 1
ATOM 641 C CA . GLY A 1 81 ? -3.102 -7.026 -5.621 1.00 86.81 81 GLY A CA 1
ATOM 642 C C . GLY A 1 81 ? -1.677 -6.578 -5.336 1.00 86.81 81 GLY A C 1
ATOM 643 O O . GLY A 1 81 ? -1.182 -6.739 -4.218 1.00 86.81 81 GLY A O 1
ATOM 644 N N . VAL A 1 82 ? -1.020 -5.988 -6.331 1.00 89.12 82 VAL A N 1
ATOM 645 C CA . VAL A 1 82 ? 0.258 -5.297 -6.140 1.00 89.12 82 VAL A CA 1
ATOM 646 C C . VAL A 1 82 ? 0.181 -3.896 -6.720 1.00 89.12 82 VAL A C 1
ATOM 648 O O . VAL A 1 82 ? -0.099 -3.696 -7.901 1.00 89.12 82 VAL A O 1
ATOM 651 N N . TYR A 1 83 ? 0.475 -2.935 -5.852 1.00 91.06 83 TYR A N 1
ATOM 652 C CA . TYR A 1 83 ? 0.335 -1.510 -6.088 1.00 91.06 83 TYR A CA 1
ATOM 653 C C . TYR A 1 83 ? 1.710 -0.859 -5.986 1.00 91.06 83 TYR A C 1
ATOM 655 O O . TYR A 1 83 ? 2.327 -0.894 -4.920 1.00 91.06 83 TYR A O 1
ATOM 663 N N . SER A 1 84 ? 2.207 -0.274 -7.071 1.00 92.50 84 SER A N 1
ATOM 664 C CA . SER A 1 84 ? 3.476 0.453 -7.076 1.00 92.50 84 SER A CA 1
ATOM 665 C C . SER A 1 84 ? 3.229 1.953 -7.028 1.00 92.50 84 SER A C 1
ATOM 667 O O . SER A 1 84 ? 2.507 2.498 -7.854 1.00 92.50 84 SER A O 1
ATOM 669 N N . TYR A 1 85 ? 3.829 2.629 -6.060 1.00 93.31 85 TYR A N 1
ATOM 670 C CA . TYR A 1 85 ? 3.675 4.060 -5.834 1.00 93.31 85 TYR A CA 1
ATOM 671 C C . TYR A 1 85 ? 4.996 4.781 -6.069 1.00 93.31 85 TYR A C 1
ATOM 673 O O . TYR A 1 85 ? 6.068 4.245 -5.784 1.00 93.31 85 TYR A O 1
ATOM 681 N N . ILE A 1 86 ? 4.930 6.043 -6.488 1.00 92.19 86 ILE A N 1
ATOM 682 C CA . ILE A 1 86 ? 6.103 6.920 -6.516 1.00 92.19 86 ILE A CA 1
ATOM 683 C C . ILE A 1 86 ? 6.427 7.341 -5.079 1.00 92.19 86 ILE A C 1
ATOM 685 O O . ILE A 1 86 ? 5.617 7.982 -4.407 1.00 92.19 86 ILE A O 1
ATOM 689 N N . ARG A 1 87 ? 7.639 7.041 -4.603 1.00 88.88 87 ARG A N 1
ATOM 690 C CA . ARG A 1 87 ? 8.065 7.256 -3.208 1.00 88.88 87 ARG A CA 1
ATOM 691 C C . ARG A 1 87 ? 7.931 8.708 -2.748 1.00 88.88 87 ARG A C 1
ATOM 693 O O . ARG A 1 87 ? 7.619 8.968 -1.588 1.00 88.88 87 ARG A O 1
ATOM 700 N N . LYS A 1 88 ? 8.172 9.659 -3.655 1.00 90.12 88 LYS A N 1
ATOM 701 C CA . LYS A 1 88 ? 8.098 11.102 -3.376 1.00 90.12 88 LYS A CA 1
ATOM 702 C C . LYS A 1 88 ? 6.658 11.618 -3.265 1.00 90.12 88 LYS A C 1
ATOM 704 O O . LYS A 1 88 ? 6.437 12.642 -2.628 1.00 90.12 88 LYS A O 1
ATOM 709 N N . GLN A 1 89 ? 5.675 10.919 -3.837 1.00 90.38 89 GLN A N 1
ATOM 710 C CA . GLN A 1 89 ? 4.270 11.334 -3.831 1.00 90.38 89 GLN A CA 1
ATOM 711 C C . GLN A 1 89 ? 3.554 10.822 -2.579 1.00 90.38 89 GLN A C 1
ATOM 713 O O . GLN A 1 89 ? 2.683 9.952 -2.639 1.00 90.38 89 GLN A O 1
ATOM 718 N N . THR A 1 90 ? 3.945 11.358 -1.422 1.00 92.75 90 THR A N 1
ATOM 719 C CA . THR A 1 90 ? 3.369 10.955 -0.136 1.00 92.75 90 THR A CA 1
ATOM 720 C C . THR A 1 90 ? 2.847 12.127 0.675 1.00 92.75 90 THR A C 1
ATOM 722 O O . THR A 1 90 ? 3.316 13.256 0.564 1.00 92.75 90 THR A O 1
ATOM 725 N N . THR A 1 91 ? 1.845 11.856 1.510 1.00 93.88 91 THR A N 1
ATOM 726 C CA . THR A 1 91 ? 1.286 12.837 2.450 1.00 93.88 91 THR A CA 1
ATOM 727 C C . THR A 1 91 ? 1.090 12.208 3.818 1.00 93.88 91 THR A C 1
ATOM 729 O O . THR A 1 91 ? 0.632 11.073 3.901 1.00 93.88 91 THR A O 1
ATOM 732 N N . MET A 1 92 ? 1.385 12.942 4.887 1.00 93.75 92 MET A N 1
ATOM 733 C CA . MET A 1 92 ? 1.106 12.494 6.253 1.00 93.75 92 MET A CA 1
ATOM 734 C C . MET A 1 92 ? -0.348 12.794 6.619 1.00 93.75 92 MET A C 1
ATOM 736 O O . MET A 1 92 ? -0.808 13.921 6.427 1.00 93.75 92 MET A O 1
ATOM 740 N N . ARG A 1 93 ? -1.083 11.804 7.135 1.00 92.81 93 ARG A N 1
ATOM 741 C CA . ARG A 1 93 ? -2.477 11.961 7.576 1.00 92.81 93 ARG A CA 1
ATOM 742 C C . ARG A 1 93 ? -2.777 11.112 8.803 1.00 92.81 93 ARG A C 1
ATOM 744 O O . ARG A 1 93 ? -2.290 9.992 8.927 1.00 92.81 93 ARG A O 1
ATOM 751 N N . TRP A 1 94 ? -3.627 11.641 9.675 1.00 91.25 94 TRP A N 1
ATOM 752 C CA . TRP A 1 94 ? -4.248 10.863 10.740 1.00 91.25 94 TRP A CA 1
ATOM 753 C C . TRP A 1 94 ? -5.380 10.029 10.155 1.00 91.25 94 TRP A C 1
ATOM 755 O O . TRP A 1 94 ? -6.270 10.563 9.491 1.00 91.25 94 TRP A O 1
ATOM 765 N N . ILE A 1 95 ? -5.318 8.718 10.364 1.00 90.94 95 ILE A N 1
ATOM 766 C CA . ILE A 1 95 ? -6.294 7.770 9.836 1.00 90.94 95 ILE A CA 1
ATOM 767 C C . ILE A 1 95 ? -6.929 7.018 11.006 1.00 90.94 95 ILE A C 1
ATOM 769 O O . ILE A 1 95 ? -6.203 6.516 11.867 1.00 90.94 95 ILE A O 1
ATOM 773 N N . PRO A 1 96 ? -8.269 6.904 11.052 1.00 91.25 96 PRO A N 1
ATOM 774 C CA . PRO A 1 96 ? -8.935 6.047 12.022 1.00 91.25 96 PRO A CA 1
ATOM 775 C C . PRO A 1 96 ? -8.441 4.609 11.890 1.00 91.25 96 PRO A C 1
ATOM 777 O O . PRO A 1 96 ? -8.491 4.036 10.801 1.00 91.25 96 PRO A O 1
ATOM 780 N N . LYS A 1 97 ? -8.032 3.993 13.000 1.00 87.06 97 LYS A N 1
ATOM 781 C CA . LYS A 1 97 ? -7.479 2.628 13.009 1.00 87.06 97 LYS A CA 1
ATOM 782 C C . LYS A 1 97 ? -8.434 1.592 12.407 1.00 87.06 97 LYS A C 1
ATOM 784 O O . LYS A 1 97 ? -7.999 0.659 11.748 1.00 87.06 97 LYS A O 1
ATOM 789 N N . LYS A 1 98 ? -9.743 1.821 12.555 1.00 86.00 98 LYS A N 1
ATOM 790 C CA . LYS A 1 98 ? -10.816 1.007 11.958 1.00 86.00 98 LYS A CA 1
ATOM 791 C C . LYS A 1 98 ? -10.779 0.949 10.425 1.00 86.00 98 LYS A C 1
ATOM 793 O O . LYS A 1 98 ? -11.361 0.049 9.854 1.00 86.00 98 LYS A O 1
ATOM 798 N N . ARG A 1 99 ? -10.129 1.902 9.745 1.00 85.62 99 ARG A N 1
ATOM 799 C CA . ARG A 1 99 ? -9.973 1.884 8.277 1.00 85.62 99 ARG A CA 1
ATOM 800 C C . ARG A 1 99 ? -8.744 1.096 7.813 1.00 85.62 99 ARG A C 1
ATOM 802 O O . ARG A 1 99 ? -8.540 0.948 6.614 1.00 85.62 99 ARG A O 1
ATOM 809 N N . ILE A 1 100 ? -7.909 0.635 8.742 1.00 85.06 100 ILE A N 1
ATOM 810 C CA . ILE A 1 100 ? -6.622 -0.003 8.471 1.00 85.06 100 ILE A CA 1
ATOM 811 C C . ILE A 1 100 ? -6.778 -1.516 8.664 1.00 85.06 100 ILE A C 1
ATOM 813 O O . ILE A 1 100 ? -6.367 -2.082 9.673 1.00 85.06 100 ILE A O 1
ATOM 817 N N . GLU A 1 101 ? -7.430 -2.166 7.701 1.00 80.31 101 GLU A N 1
ATOM 818 C CA . GLU A 1 101 ? -7.768 -3.596 7.792 1.00 80.31 101 GLU A CA 1
ATOM 819 C C . GLU A 1 101 ? -6.957 -4.454 6.815 1.00 80.31 101 GLU A C 1
ATOM 821 O O . GLU A 1 101 ? -6.465 -5.526 7.170 1.00 80.31 101 GLU A O 1
ATOM 826 N N . LYS A 1 102 ? -6.772 -3.972 5.580 1.00 85.75 102 LYS A N 1
ATOM 827 C CA . LYS A 1 102 ? -6.111 -4.731 4.512 1.00 85.75 102 LYS A CA 1
ATOM 828 C C . LYS A 1 102 ? -4.601 -4.614 4.645 1.00 85.75 102 LYS A C 1
ATOM 830 O O . LYS A 1 102 ? -4.034 -3.572 4.322 1.00 85.75 102 LYS A O 1
ATOM 835 N N . ARG A 1 103 ? -3.948 -5.673 5.120 1.00 89.12 103 ARG A N 1
ATOM 836 C CA . ARG A 1 103 ? -2.488 -5.703 5.262 1.00 89.12 103 ARG A CA 1
ATOM 837 C C . ARG A 1 103 ? -1.796 -5.763 3.909 1.00 89.12 103 ARG A C 1
ATOM 839 O O . ARG A 1 103 ? -2.302 -6.356 2.956 1.00 89.12 103 ARG A O 1
ATOM 846 N N . ALA A 1 104 ? -0.611 -5.177 3.858 1.00 89.38 104 ALA A N 1
ATOM 847 C CA . ALA A 1 104 ? 0.270 -5.270 2.717 1.00 89.38 104 ALA A CA 1
ATOM 848 C C . ALA A 1 104 ? 1.718 -5.480 3.150 1.00 89.38 104 ALA A C 1
ATOM 850 O O . ALA A 1 104 ? 2.167 -4.953 4.166 1.00 89.38 104 ALA A O 1
ATOM 851 N N . ILE A 1 105 ? 2.462 -6.211 2.328 1.00 89.00 105 ILE A N 1
ATOM 852 C CA . ILE A 1 105 ? 3.917 -6.292 2.431 1.00 89.00 105 ILE A CA 1
ATOM 853 C C . ILE A 1 105 ? 4.491 -5.129 1.627 1.00 89.00 105 ILE A C 1
ATOM 855 O O . ILE A 1 105 ? 4.174 -4.970 0.447 1.00 89.00 105 ILE A O 1
ATOM 859 N N . LYS A 1 106 ? 5.327 -4.310 2.262 1.00 90.56 106 LYS A N 1
ATOM 860 C CA . LYS A 1 106 ? 5.986 -3.167 1.627 1.00 90.56 106 LYS A CA 1
ATOM 861 C C . LYS A 1 106 ? 7.370 -3.567 1.132 1.00 90.56 106 LYS A C 1
ATOM 863 O O . LYS A 1 106 ? 8.171 -4.092 1.898 1.00 90.56 106 LYS A O 1
ATOM 868 N N . ILE A 1 107 ? 7.654 -3.256 -0.124 1.00 89.50 107 ILE A N 1
ATOM 869 C CA . ILE A 1 107 ? 8.975 -3.365 -0.739 1.00 89.50 107 ILE A CA 1
ATOM 870 C C . ILE A 1 107 ? 9.389 -1.961 -1.169 1.00 89.50 107 ILE A C 1
ATOM 872 O O . ILE A 1 107 ? 8.650 -1.284 -1.884 1.00 89.50 107 ILE A O 1
ATOM 876 N N . GLU A 1 108 ? 10.554 -1.507 -0.719 1.00 89.06 108 GLU A N 1
ATOM 877 C CA . GLU A 1 108 ? 11.116 -0.219 -1.125 1.00 89.06 108 GLU A CA 1
ATOM 878 C C . GLU A 1 108 ? 12.159 -0.416 -2.223 1.00 89.06 108 GLU A C 1
ATOM 880 O O . GLU A 1 108 ? 13.049 -1.251 -2.093 1.00 89.06 108 GLU A O 1
ATOM 885 N N . ASN A 1 109 ? 12.057 0.393 -3.275 1.00 87.81 109 ASN A N 1
ATOM 886 C CA . ASN A 1 109 ? 13.088 0.586 -4.288 1.00 87.81 109 ASN A CA 1
ATOM 887 C C . ASN A 1 109 ? 13.569 2.051 -4.241 1.00 87.81 109 ASN A C 1
ATOM 889 O O . ASN A 1 109 ? 13.101 2.846 -3.419 1.00 87.81 109 ASN A O 1
ATOM 893 N N . GLU A 1 110 ? 14.495 2.432 -5.125 1.00 88.06 110 GLU A N 1
ATOM 894 C CA . GLU A 1 110 ? 15.072 3.786 -5.151 1.00 88.06 110 GLU A CA 1
ATOM 895 C C . GLU A 1 110 ? 13.994 4.878 -5.269 1.00 88.06 110 GLU A C 1
ATOM 897 O O . GLU A 1 110 ? 13.872 5.745 -4.394 1.00 88.06 110 GLU A O 1
ATOM 902 N N . GLU A 1 111 ? 13.161 4.794 -6.310 1.00 90.94 111 GLU A N 1
ATOM 903 C CA . GLU A 1 111 ? 12.139 5.802 -6.620 1.00 90.94 111 GLU A CA 1
ATOM 904 C C . GLU A 1 111 ? 10.708 5.355 -6.321 1.00 90.94 111 GLU A C 1
ATOM 906 O O . GLU A 1 111 ? 9.803 6.190 -6.216 1.00 90.94 111 GLU A O 1
ATOM 911 N N . THR A 1 112 ? 10.492 4.050 -6.164 1.00 92.44 112 THR A N 1
ATOM 912 C CA . THR A 1 112 ? 9.162 3.460 -6.012 1.00 92.44 112 THR A CA 1
ATOM 913 C C . THR A 1 112 ? 9.024 2.689 -4.713 1.00 92.44 112 THR A C 1
ATOM 915 O O . THR A 1 112 ? 9.992 2.211 -4.123 1.00 92.44 112 THR A O 1
ATOM 918 N N . VAL A 1 113 ? 7.787 2.580 -4.250 1.00 92.19 113 VAL A N 1
ATOM 919 C CA . VAL A 1 113 ? 7.419 1.735 -3.122 1.00 92.19 113 VAL A CA 1
ATOM 920 C C . VAL A 1 113 ? 6.274 0.848 -3.561 1.00 92.19 113 VAL A C 1
ATOM 922 O O . VAL A 1 113 ? 5.235 1.338 -3.993 1.00 92.19 113 VAL A O 1
ATOM 925 N N . THR A 1 114 ? 6.460 -0.455 -3.434 1.00 91.75 114 THR A N 1
ATOM 926 C CA . THR A 1 114 ? 5.495 -1.456 -3.866 1.00 91.75 114 THR A CA 1
ATOM 927 C C . THR A 1 114 ? 4.806 -2.064 -2.655 1.00 91.75 114 THR A C 1
ATOM 929 O O . THR A 1 114 ? 5.457 -2.523 -1.720 1.00 91.75 114 THR A O 1
ATOM 932 N N . PHE A 1 115 ? 3.478 -2.061 -2.667 1.00 91.69 115 PHE A N 1
ATOM 933 C CA . PHE A 1 115 ? 2.638 -2.670 -1.648 1.00 91.69 115 PHE A CA 1
ATOM 934 C C . PHE A 1 115 ? 1.991 -3.913 -2.240 1.00 91.69 115 PHE A C 1
ATOM 936 O O . PHE A 1 115 ? 1.242 -3.833 -3.213 1.00 91.69 115 PHE A O 1
ATOM 943 N N . MET A 1 116 ? 2.262 -5.057 -1.629 1.00 89.44 116 MET A N 1
ATOM 944 C CA . MET A 1 116 ? 1.657 -6.331 -1.986 1.00 89.44 116 MET A CA 1
ATOM 945 C C . MET A 1 116 ? 0.513 -6.608 -1.020 1.00 89.44 116 MET A C 1
ATOM 947 O O . MET A 1 116 ? 0.755 -6.958 0.133 1.00 89.44 116 MET A O 1
ATOM 951 N N . ALA A 1 117 ? -0.721 -6.391 -1.467 1.00 88.81 117 ALA A N 1
ATOM 952 C CA . ALA A 1 117 ? -1.916 -6.602 -0.665 1.00 88.81 117 ALA A CA 1
ATOM 953 C C . ALA A 1 117 ? -2.131 -8.098 -0.444 1.00 88.81 117 ALA A C 1
ATOM 955 O O . ALA A 1 117 ? -2.261 -8.862 -1.403 1.00 88.81 117 ALA A O 1
ATOM 956 N N . ILE A 1 118 ? -2.182 -8.509 0.819 1.00 87.44 118 ILE A N 1
ATOM 957 C CA . ILE A 1 118 ? -2.303 -9.916 1.194 1.00 87.44 118 ILE A CA 1
ATOM 958 C C . ILE A 1 118 ? -3.661 -10.190 1.831 1.00 87.44 118 ILE A C 1
ATOM 960 O O . ILE A 1 118 ? -4.175 -9.405 2.632 1.00 87.44 118 ILE A O 1
ATOM 964 N N . LEU A 1 119 ? -4.232 -11.338 1.488 1.00 81.06 119 LEU A N 1
ATOM 965 C CA . LEU A 1 119 ? -5.377 -11.901 2.178 1.00 81.06 119 LEU A CA 1
ATOM 966 C C . LEU A 1 119 ? -4.862 -12.519 3.479 1.00 81.06 119 LEU A C 1
ATOM 968 O O . LEU A 1 119 ? -4.268 -13.596 3.482 1.00 81.06 119 LEU A O 1
ATOM 972 N N . HIS A 1 120 ? -5.042 -11.819 4.592 1.00 66.75 120 HIS A N 1
ATOM 973 C CA . HIS A 1 120 ? -4.729 -12.392 5.893 1.00 66.75 120 HIS A CA 1
ATOM 974 C C . HIS A 1 120 ? -5.794 -13.444 6.234 1.00 66.75 120 HIS A C 1
ATOM 976 O O . HIS A 1 120 ? -6.969 -13.101 6.353 1.00 66.75 120 HIS A O 1
ATOM 982 N N . GLN A 1 121 ? -5.402 -14.709 6.412 1.00 51.56 121 GLN A N 1
ATOM 983 C CA . GLN A 1 121 ? -6.189 -15.607 7.259 1.00 51.56 121 GLN A CA 1
ATOM 984 C C . GLN A 1 121 ? -5.991 -15.132 8.706 1.00 51.56 121 GLN A C 1
ATOM 986 O O . GLN A 1 121 ? -4.864 -14.814 9.106 1.00 51.56 121 GLN A O 1
ATOM 991 N N . GLN A 1 122 ? -7.110 -14.930 9.402 1.00 42.38 122 GLN A N 1
ATOM 992 C CA . GLN A 1 122 ? -7.165 -14.451 10.786 1.00 42.38 122 GLN A CA 1
ATOM 993 C C . GLN A 1 122 ? -6.459 -15.407 11.743 1.00 42.38 122 GLN A C 1
ATOM 995 O O . GLN A 1 122 ? -6.574 -16.634 11.533 1.00 42.38 122 GLN A O 1
#

Radius of gyration: 19.36 Å; chains: 1; bounding box: 42×60×33 Å

Foldseek 3Di:
DPPPDDDVVVVVVVVVVVVVVVPPDDPPPPPPPDPQQWADLDPFKIWGFPDPDDDPQWTKIKIFGGWDWPDDDDPDPFWPTKTKGFPVRIDIDIDRVVSGDFTWDWDDDDGIIMTTTTDDDD

pLDDT: mean 76.86, std 17.19, range [39.22, 94.38]